Protein AF-A0AAE1RFC7-F1 (afdb_monomer_lite)

InterPro domains:
  IPR024286 Domain of unknown function DUF3700 [PF12481] (4-125)
  IPR024286 Domain of unknown function DUF3700 [SM01172] (1-136)
  IPR029055 Nucleophile aminohydrolases, N-terminal [G3DSA:3.60.20.10] (5-129)
  IPR029055 Nucleophile aminohydrolases, N-terminal [SSF56235] (9-129)
  IPR044828 Stem-specific protein TSJT1-like [PTHR45952] (4-124)

pLDDT: mean 70.52, std 16.05, range [30.5, 89.75]

Secondary structure (DSSP, 8-state):
-PEEEEEEETTEEEEEEEEETTHHHHHHHTT--TT--HHHHHHHHHHHHHHTS---TTHHHHT--EEEEEEEEETTTTEEEEEE-TT--S--EEEE-TT--EEEES-HHHHHHHHTT-EEEPPTT---HHHHHHHHHHHHHH-----

Radius of gyration: 15.61 Å; chains: 1; bounding box: 38×36×44 Å

Foldseek 3Di:
DWD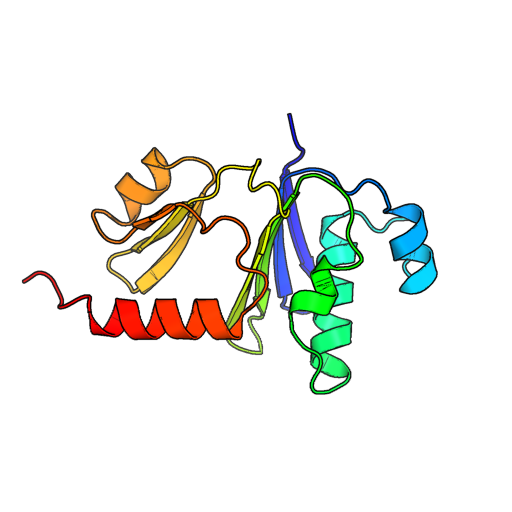WDWDADPQKTKIKTGDFPCVVVLCVVLVHDPPDDPRNSLVSLQVCCVVVDDDFQLSSVVPTDGFMWMWIARPVVRAIDIDTDQACPQKKKWFAAPVRDIDIDSDPVVRCVRHPPGMDIDDRHDSGSVVVVVCVVVVVVVPDPDD

Organism: NCBI:txid243964

Structure (mmCIF, N/CA/C/O backbone):
data_AF-A0AAE1RFC7-F1
#
_entry.id   AF-A0AAE1RFC7-F1
#
loop_
_atom_site.group_PDB
_atom_site.id
_atom_site.type_symbol
_atom_site.label_atom_id
_atom_site.label_alt_id
_atom_site.label_comp_id
_atom_site.label_asym_id
_atom_site.label_entity_id
_atom_site.label_seq_id
_atom_site.pdbx_PDB_ins_code
_atom_site.Cartn_x
_atom_site.Cartn_y
_atom_site.Cartn_z
_atom_site.occupancy
_atom_site.B_iso_or_equiv
_atom_site.auth_seq_id
_atom_site.auth_comp_id
_atom_site.auth_asym_id
_atom_site.auth_atom_id
_atom_site.pdbx_PDB_model_num
ATOM 1 N N . MET A 1 1 ? 3.522 17.383 -2.788 1.00 46.78 1 MET A N 1
ATOM 2 C CA . MET A 1 1 ? 2.120 17.013 -3.077 1.00 46.78 1 MET A CA 1
ATOM 3 C C . MET A 1 1 ? 2.182 15.711 -3.861 1.00 46.78 1 MET A C 1
ATOM 5 O O . MET A 1 1 ? 2.677 15.733 -4.977 1.00 46.78 1 MET A O 1
ATOM 9 N N . GLY A 1 2 ? 1.880 14.577 -3.225 1.00 61.09 2 GLY A N 1
ATOM 10 C CA . GLY A 1 2 ? 2.010 13.250 -3.847 1.00 61.09 2 GLY A CA 1
ATOM 11 C C . GLY A 1 2 ? 0.797 12.900 -4.710 1.00 61.09 2 GLY A C 1
ATOM 12 O O . GLY A 1 2 ? -0.301 13.396 -4.453 1.00 61.09 2 GLY A O 1
ATOM 13 N N . PHE A 1 3 ? 0.986 12.048 -5.717 1.00 77.50 3 PHE A N 1
ATOM 14 C CA . PHE A 1 3 ? -0.106 11.557 -6.560 1.00 77.50 3 PHE A CA 1
ATOM 15 C C . PHE A 1 3 ? -0.846 10.414 -5.854 1.00 77.50 3 PHE A C 1
ATOM 17 O O . PHE A 1 3 ? -0.221 9.619 -5.152 1.00 77.50 3 PHE A O 1
ATOM 24 N N . ARG A 1 4 ? -2.173 10.343 -6.031 1.00 82.69 4 ARG A N 1
ATOM 25 C CA . ARG A 1 4 ? -2.999 9.219 -5.563 1.00 82.69 4 ARG A CA 1
ATOM 26 C C . ARG A 1 4 ? -3.351 8.354 -6.763 1.00 82.69 4 ARG A C 1
ATOM 28 O O . ARG A 1 4 ? -3.833 8.871 -7.770 1.00 82.69 4 ARG A O 1
ATOM 35 N N . LEU A 1 5 ? -3.115 7.057 -6.656 1.00 85.44 5 LEU A N 1
ATOM 36 C CA . LEU A 1 5 ? -3.419 6.075 -7.685 1.00 85.44 5 LEU A CA 1
ATOM 37 C C . LEU A 1 5 ? -4.265 4.965 -7.071 1.00 85.44 5 LEU A C 1
ATOM 39 O O . LEU A 1 5 ? -3.992 4.494 -5.972 1.00 85.44 5 LEU A O 1
ATOM 43 N N . PHE A 1 6 ? -5.276 4.528 -7.806 1.00 83.38 6 PHE A N 1
ATOM 44 C CA . PHE A 1 6 ? -6.067 3.361 -7.456 1.00 83.38 6 PHE A CA 1
ATOM 45 C C . PHE A 1 6 ? -6.129 2.442 -8.665 1.00 83.38 6 PHE A C 1
ATOM 47 O O . PHE A 1 6 ? -6.376 2.901 -9.782 1.00 83.38 6 PHE A O 1
ATOM 54 N N . THR A 1 7 ? -5.882 1.154 -8.459 1.00 86.44 7 THR A N 1
ATOM 55 C CA . THR A 1 7 ? -6.033 0.160 -9.519 1.00 86.44 7 THR A CA 1
ATOM 56 C C . THR A 1 7 ? -6.402 -1.198 -8.949 1.00 86.44 7 THR A C 1
ATOM 58 O O . THR A 1 7 ? -6.206 -1.472 -7.763 1.00 86.44 7 THR A O 1
ATOM 61 N N . VAL A 1 8 ? -6.910 -2.060 -9.822 1.00 82.69 8 VAL A N 1
ATOM 62 C CA . VAL A 1 8 ? -7.236 -3.446 -9.502 1.00 82.69 8 VAL A CA 1
ATOM 63 C C . VAL A 1 8 ? -6.610 -4.341 -10.558 1.00 82.69 8 VAL A C 1
ATOM 65 O O . VAL A 1 8 ? -6.836 -4.149 -11.752 1.00 82.69 8 VAL A O 1
ATOM 68 N N . VAL A 1 9 ? -5.815 -5.317 -10.124 1.00 84.88 9 VAL A N 1
ATOM 69 C CA . VAL A 1 9 ? -5.170 -6.294 -11.010 1.00 84.88 9 VAL A CA 1
ATOM 70 C C . VAL A 1 9 ? -5.260 -7.671 -10.362 1.00 84.88 9 VAL A C 1
ATOM 72 O O . VAL A 1 9 ? -4.788 -7.857 -9.245 1.00 84.88 9 VAL A O 1
ATOM 75 N N . ASN A 1 10 ? -5.849 -8.644 -11.065 1.00 83.06 10 ASN A N 1
ATOM 76 C CA . ASN A 1 10 ? -5.980 -10.036 -10.604 1.00 83.06 10 ASN A CA 1
ATOM 77 C C . ASN A 1 10 ? -6.569 -10.155 -9.186 1.00 83.06 10 ASN A C 1
ATOM 79 O O . ASN A 1 10 ? -5.982 -10.790 -8.309 1.00 83.06 10 ASN A O 1
ATOM 83 N N . ASP A 1 11 ? -7.709 -9.490 -8.970 1.00 78.69 11 ASP A N 1
ATOM 84 C CA . ASP A 1 11 ? -8.443 -9.440 -7.697 1.00 78.69 11 ASP A CA 1
ATOM 85 C C . ASP A 1 11 ? -7.668 -8.836 -6.518 1.00 78.69 11 ASP A C 1
ATOM 87 O O . ASP A 1 11 ? -8.054 -9.002 -5.356 1.00 78.69 11 ASP A O 1
ATOM 91 N N . ILE A 1 12 ? -6.581 -8.118 -6.811 1.00 80.25 12 ILE A N 1
ATOM 92 C CA . ILE A 1 12 ? -5.818 -7.343 -5.842 1.00 80.25 12 ILE A CA 1
ATOM 93 C C . ILE A 1 12 ? -6.097 -5.872 -6.097 1.00 80.25 12 ILE A C 1
ATOM 95 O O . ILE A 1 12 ? -5.759 -5.320 -7.144 1.00 80.25 12 ILE A O 1
ATOM 99 N N . PHE A 1 13 ? -6.734 -5.253 -5.119 1.00 82.88 13 PHE A N 1
ATOM 100 C CA . PHE A 1 13 ? -7.050 -3.839 -5.092 1.00 82.88 13 PHE A CA 1
ATOM 101 C C . PHE A 1 13 ? -5.870 -3.118 -4.465 1.00 82.88 13 PHE A C 1
ATOM 103 O O . PHE A 1 13 ? -5.410 -3.529 -3.403 1.00 82.88 13 PHE A O 1
ATOM 110 N N . CYS A 1 14 ? -5.387 -2.055 -5.098 1.00 84.38 14 CYS A N 1
ATOM 111 C CA . CYS A 1 14 ? -4.333 -1.233 -4.535 1.00 84.38 14 CYS A CA 1
ATOM 112 C C . CYS A 1 14 ? -4.707 0.239 -4.565 1.00 84.38 14 CYS A C 1
ATOM 114 O O . CYS A 1 14 ? -5.030 0.784 -5.621 1.00 84.38 14 CYS A O 1
ATOM 116 N N . MET A 1 15 ? -4.611 0.876 -3.404 1.00 84.44 15 MET A N 1
ATOM 117 C CA . MET A 1 15 ? -4.565 2.323 -3.282 1.00 84.44 15 MET A CA 1
ATOM 118 C C . MET A 1 15 ? -3.129 2.709 -2.952 1.00 84.44 15 MET A C 1
ATOM 120 O O . MET A 1 15 ? -2.593 2.265 -1.944 1.00 84.44 15 MET A O 1
ATOM 124 N N . PHE A 1 16 ? -2.518 3.526 -3.797 1.00 85.19 16 PHE A N 1
ATOM 125 C CA . PHE A 1 16 ? -1.159 4.022 -3.648 1.00 85.19 16 PHE A CA 1
ATOM 126 C C . PHE A 1 16 ? -1.182 5.544 -3.540 1.00 85.19 16 PHE A C 1
ATOM 128 O O . PHE A 1 16 ? -1.905 6.227 -4.266 1.00 85.19 16 PHE A O 1
ATOM 135 N N . GLN A 1 17 ? -0.354 6.077 -2.659 1.00 83.81 17 GLN A N 1
ATOM 136 C CA . GLN A 1 17 ? -0.167 7.496 -2.438 1.00 83.81 17 GLN A CA 1
ATOM 137 C C . GLN A 1 17 ? 1.323 7.794 -2.429 1.00 83.81 17 GLN A C 1
ATOM 139 O O . GLN A 1 17 ? 2.071 7.117 -1.734 1.00 83.81 17 GLN A O 1
ATOM 144 N N . GLY A 1 18 ? 1.742 8.848 -3.122 1.00 85.44 18 GLY A N 1
ATOM 145 C CA . GLY A 1 18 ? 3.113 9.345 -3.050 1.00 85.44 18 GLY A CA 1
ATOM 146 C C . GLY A 1 18 ? 3.873 9.170 -4.354 1.00 85.44 18 GLY A C 1
ATOM 147 O O . GLY A 1 18 ? 3.308 9.362 -5.432 1.00 85.44 18 GLY A O 1
ATOM 148 N N . HIS A 1 19 ? 5.167 8.890 -4.251 1.00 86.94 19 HIS A N 1
ATOM 149 C CA . HIS A 1 19 ? 6.062 8.757 -5.388 1.00 86.94 19 HIS A CA 1
ATOM 150 C C . HIS A 1 19 ? 7.169 7.744 -5.102 1.00 86.94 19 HIS A C 1
ATOM 152 O O . HIS A 1 19 ? 7.779 7.754 -4.033 1.00 86.94 19 HIS A O 1
ATOM 158 N N . ILE A 1 20 ? 7.433 6.896 -6.092 1.00 88.06 20 ILE A N 1
ATOM 159 C CA . ILE A 1 20 ? 8.557 5.966 -6.089 1.00 88.06 20 ILE A CA 1
ATOM 160 C C . ILE A 1 20 ? 9.654 6.565 -6.967 1.00 88.06 20 ILE A C 1
ATOM 162 O O . ILE A 1 20 ? 9.445 6.830 -8.148 1.00 88.06 20 ILE A O 1
ATOM 166 N N . GLU A 1 21 ? 10.842 6.742 -6.409 1.00 89.75 21 GLU A N 1
ATOM 167 C CA . GLU A 1 21 ? 11.983 7.357 -7.086 1.00 89.75 21 GLU A CA 1
ATOM 168 C C . GLU A 1 21 ? 12.703 6.363 -8.007 1.00 89.75 21 GLU A C 1
ATOM 170 O O . GLU A 1 21 ? 13.179 6.713 -9.088 1.00 89.75 21 GLU A O 1
ATOM 175 N N . ASN A 1 22 ? 12.759 5.087 -7.619 1.00 89.38 22 ASN A N 1
ATOM 176 C CA . ASN A 1 22 ? 13.519 4.051 -8.321 1.00 89.38 22 ASN A CA 1
ATOM 177 C C . ASN A 1 22 ? 12.670 3.172 -9.268 1.00 89.38 22 ASN A C 1
ATOM 179 O O . ASN A 1 22 ? 13.024 2.025 -9.555 1.00 89.38 22 ASN A O 1
ATOM 183 N N . VAL A 1 23 ? 11.591 3.722 -9.841 1.00 88.12 23 VAL A N 1
ATOM 184 C CA . VAL A 1 23 ? 10.655 3.032 -10.762 1.00 88.12 23 VAL A CA 1
ATOM 185 C C . VAL A 1 23 ? 11.359 2.285 -11.898 1.00 88.12 23 VAL A C 1
ATOM 187 O O . VAL A 1 23 ? 11.029 1.137 -12.197 1.00 88.12 23 VAL A O 1
ATOM 190 N N . SER A 1 24 ? 12.343 2.914 -12.545 1.00 86.50 24 SER A N 1
ATOM 191 C CA . SER A 1 24 ? 13.070 2.311 -13.673 1.00 86.50 24 SER A CA 1
ATOM 192 C C . SER A 1 24 ? 13.829 1.043 -13.272 1.00 86.50 24 SER A C 1
ATOM 194 O O . SER A 1 24 ? 13.896 0.090 -14.050 1.00 86.50 24 SER A O 1
ATOM 196 N N . HIS A 1 25 ? 14.381 1.024 -12.057 1.00 86.38 25 HIS A N 1
ATOM 197 C CA . HIS A 1 25 ? 15.081 -0.131 -11.508 1.00 86.38 25 HIS A CA 1
ATOM 198 C C . HIS A 1 25 ? 14.096 -1.263 -11.197 1.00 86.38 25 HIS A C 1
ATOM 200 O O . HIS A 1 25 ? 14.274 -2.380 -11.687 1.00 86.38 25 HIS A O 1
ATOM 206 N N . LE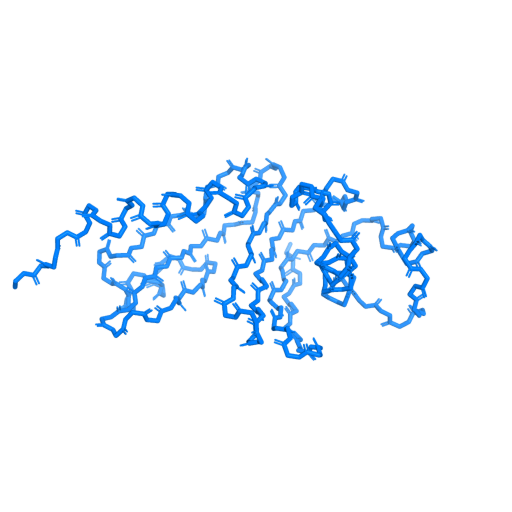U A 1 26 ? 13.001 -0.945 -10.500 1.00 84.94 26 LEU A N 1
ATOM 207 C CA . LEU A 1 26 ? 11.956 -1.905 -10.135 1.00 84.94 26 LEU A CA 1
ATOM 208 C C . LEU A 1 26 ? 11.315 -2.568 -11.359 1.00 84.94 26 LEU A C 1
ATOM 210 O O . LEU A 1 26 ? 11.127 -3.787 -11.376 1.00 84.94 26 LEU A O 1
ATOM 214 N N . LYS A 1 27 ? 11.052 -1.797 -12.425 1.00 85.94 27 LYS A N 1
ATOM 215 C CA . LYS A 1 27 ? 10.546 -2.338 -13.696 1.00 85.94 27 LYS A CA 1
ATOM 216 C C . LYS A 1 27 ? 11.501 -3.351 -14.314 1.00 85.94 27 LYS A C 1
ATOM 218 O O . LYS A 1 27 ? 11.063 -4.390 -14.796 1.00 85.94 27 LYS A O 1
ATOM 223 N N . LYS A 1 28 ? 12.803 -3.057 -14.300 1.00 84.62 28 LYS A N 1
ATOM 224 C CA . LYS A 1 28 ? 13.828 -3.934 -14.874 1.00 84.62 28 LYS A CA 1
ATOM 225 C C . LYS A 1 28 ? 13.983 -5.224 -14.064 1.00 84.62 28 LYS A C 1
ATOM 227 O O . LYS A 1 28 ? 14.047 -6.291 -14.665 1.00 84.62 28 LYS A O 1
ATOM 232 N N . GLN A 1 29 ? 14.020 -5.128 -12.734 1.00 78.62 29 GLN A N 1
ATOM 233 C CA . GLN A 1 29 ? 14.164 -6.276 -11.829 1.00 78.62 29 GLN A CA 1
ATOM 234 C C . GLN A 1 29 ? 12.953 -7.213 -11.888 1.00 78.62 29 GLN A C 1
ATOM 236 O O . GLN A 1 29 ? 13.110 -8.431 -11.911 1.00 78.62 29 GLN A O 1
ATOM 241 N N . SER A 1 30 ? 11.752 -6.641 -11.972 1.00 72.69 30 SER A N 1
ATOM 242 C CA . SER A 1 30 ? 10.493 -7.393 -11.977 1.00 72.69 30 SER A CA 1
ATOM 243 C C . SER A 1 30 ? 10.010 -7.771 -13.385 1.00 72.69 30 SER A C 1
ATOM 245 O O . SER A 1 30 ? 8.950 -8.371 -13.526 1.00 72.69 30 SER A O 1
ATOM 247 N N . GLY A 1 31 ? 10.758 -7.416 -14.441 1.00 81.12 31 GLY A N 1
ATOM 248 C CA . GLY A 1 31 ? 10.381 -7.694 -15.833 1.00 81.12 31 GLY A CA 1
ATOM 249 C C . GLY A 1 31 ? 9.095 -6.991 -16.290 1.00 81.12 31 GLY A C 1
ATOM 250 O O . GLY A 1 31 ? 8.398 -7.490 -17.172 1.00 81.12 31 GLY A O 1
ATOM 251 N N . LEU A 1 32 ? 8.758 -5.848 -15.687 1.00 82.00 32 LEU A N 1
ATOM 252 C CA . LEU A 1 32 ? 7.513 -5.128 -15.953 1.00 82.00 32 LEU A CA 1
ATOM 253 C C . LEU A 1 32 ? 7.567 -4.361 -17.274 1.00 82.00 32 LEU A C 1
ATOM 255 O O . LEU A 1 32 ? 8.613 -3.887 -17.726 1.00 82.00 32 LEU A O 1
ATOM 259 N N . ASN A 1 33 ? 6.393 -4.191 -17.882 1.00 79.50 33 ASN A N 1
ATOM 260 C CA . ASN A 1 33 ? 6.254 -3.408 -19.102 1.00 79.50 33 ASN A CA 1
ATOM 261 C C . ASN A 1 33 ? 6.601 -1.921 -18.869 1.00 79.50 33 ASN A C 1
ATOM 263 O O . ASN A 1 33 ? 6.567 -1.394 -17.753 1.00 79.50 33 ASN A O 1
ATOM 267 N N . LYS A 1 34 ? 6.921 -1.205 -19.955 1.00 78.50 34 LYS A N 1
ATOM 268 C CA . LYS A 1 34 ? 7.290 0.221 -19.878 1.00 78.50 34 LYS A CA 1
ATOM 269 C C . LYS A 1 34 ? 6.152 1.098 -19.340 1.00 78.50 34 LYS A C 1
ATOM 271 O O . LYS A 1 34 ? 6.429 2.128 -18.728 1.00 78.50 34 LYS A O 1
ATOM 276 N N . THR A 1 35 ? 4.906 0.667 -19.526 1.00 81.56 35 THR A N 1
ATOM 277 C CA . THR A 1 35 ? 3.676 1.366 -19.131 1.00 81.56 35 THR A CA 1
ATOM 278 C C . THR A 1 35 ? 3.286 1.185 -17.662 1.00 81.56 35 THR A C 1
ATOM 280 O O . THR A 1 35 ? 2.351 1.842 -17.219 1.00 81.56 35 THR A O 1
ATOM 283 N N . ALA A 1 36 ? 3.971 0.329 -16.896 1.00 84.19 36 ALA A N 1
ATOM 284 C CA . ALA A 1 36 ? 3.658 0.121 -15.486 1.00 84.19 36 ALA A CA 1
ATOM 285 C C . ALA A 1 36 ? 3.860 1.426 -14.699 1.00 84.19 36 ALA A C 1
ATOM 287 O O . ALA A 1 36 ? 4.874 2.105 -14.854 1.00 84.19 36 ALA A O 1
ATOM 288 N N . ASN A 1 37 ? 2.895 1.798 -13.872 1.00 88.88 37 ASN A N 1
ATOM 289 C CA . ASN A 1 37 ? 3.004 2.917 -12.937 1.00 88.88 37 ASN A CA 1
ATOM 290 C C . ASN A 1 37 ? 3.318 2.387 -11.526 1.00 88.88 37 ASN A C 1
ATOM 292 O O . ASN A 1 37 ? 3.432 1.177 -11.325 1.00 88.88 37 ASN A O 1
ATOM 296 N N . GLU A 1 38 ? 3.471 3.282 -10.554 1.00 89.62 38 GLU A N 1
ATOM 297 C CA . GLU A 1 38 ? 3.836 2.949 -9.173 1.00 89.62 38 GLU A CA 1
ATOM 298 C C . GLU A 1 38 ? 2.879 1.928 -8.543 1.00 89.62 38 GLU A C 1
ATOM 300 O O . GLU A 1 38 ? 3.319 0.952 -7.938 1.00 89.62 38 GLU A O 1
ATOM 305 N N . VAL A 1 39 ? 1.571 2.084 -8.764 1.00 88.81 39 VAL A N 1
ATOM 306 C CA . VAL A 1 39 ? 0.564 1.171 -8.207 1.00 88.81 39 VAL A CA 1
ATOM 307 C C . VAL A 1 39 ? 0.638 -0.238 -8.824 1.00 88.81 39 VAL A C 1
ATOM 309 O O . VAL A 1 39 ? 0.483 -1.230 -8.116 1.00 88.81 39 VAL A O 1
ATOM 312 N N . ILE A 1 40 ? 0.949 -0.358 -10.123 1.00 89.31 40 ILE A N 1
ATOM 313 C CA . ILE A 1 40 ? 1.168 -1.662 -10.777 1.00 89.31 40 ILE A CA 1
ATOM 314 C C . ILE A 1 40 ? 2.436 -2.329 -10.233 1.00 89.31 40 ILE A C 1
ATOM 316 O O . ILE A 1 40 ? 2.440 -3.538 -10.014 1.00 89.31 40 ILE A O 1
ATOM 320 N N . ILE A 1 41 ? 3.498 -1.555 -9.989 1.00 88.88 41 ILE A N 1
ATOM 321 C CA . ILE A 1 41 ? 4.750 -2.072 -9.420 1.00 88.88 41 ILE A CA 1
ATOM 322 C C . ILE A 1 41 ? 4.494 -2.700 -8.046 1.00 88.88 41 ILE A C 1
ATOM 324 O O . ILE A 1 41 ? 4.934 -3.822 -7.804 1.00 88.88 41 ILE A O 1
ATOM 328 N N . VAL A 1 42 ? 3.735 -2.018 -7.185 1.00 86.56 42 VAL A N 1
ATOM 329 C CA . VAL A 1 42 ? 3.377 -2.514 -5.849 1.00 86.56 42 VAL A CA 1
ATOM 330 C C . VAL A 1 42 ? 2.554 -3.806 -5.920 1.00 86.56 42 VAL A C 1
ATOM 332 O O . VAL A 1 42 ? 2.875 -4.770 -5.223 1.00 86.56 42 VAL A O 1
ATOM 335 N N . ILE A 1 43 ? 1.531 -3.873 -6.786 1.00 86.06 43 ILE A N 1
ATOM 336 C CA . ILE A 1 43 ? 0.724 -5.098 -6.932 1.00 86.06 43 ILE A CA 1
ATOM 337 C C . ILE A 1 43 ? 1.584 -6.270 -7.412 1.00 86.06 43 ILE A C 1
ATOM 339 O O . ILE A 1 43 ? 1.491 -7.364 -6.857 1.00 86.06 43 ILE A O 1
ATOM 343 N N . GLU A 1 44 ? 2.423 -6.072 -8.426 1.00 86.00 44 GLU A N 1
ATOM 344 C CA . GLU A 1 44 ? 3.234 -7.159 -8.983 1.00 86.00 44 GLU A CA 1
ATOM 345 C C . GLU A 1 44 ? 4.326 -7.631 -8.015 1.00 86.00 44 GLU A C 1
ATOM 347 O O . GLU A 1 44 ? 4.585 -8.835 -7.923 1.00 86.00 44 GLU A O 1
ATOM 352 N N . ALA A 1 45 ? 4.909 -6.722 -7.229 1.00 81.38 45 ALA A N 1
ATOM 353 C CA . ALA A 1 45 ? 5.830 -7.081 -6.155 1.00 81.38 45 ALA A CA 1
ATOM 354 C C . ALA A 1 45 ? 5.133 -7.944 -5.087 1.00 81.38 45 ALA A C 1
ATOM 356 O O . ALA A 1 45 ? 5.624 -9.024 -4.750 1.00 81.38 45 ALA A O 1
ATOM 357 N N . TYR A 1 46 ? 3.941 -7.542 -4.630 1.00 79.25 46 TYR A N 1
ATOM 358 C CA . TYR A 1 46 ? 3.142 -8.327 -3.684 1.00 79.25 46 TYR A CA 1
ATOM 359 C C . TYR A 1 46 ? 2.765 -9.709 -4.232 1.00 79.25 46 TYR A C 1
ATOM 361 O O . TYR A 1 46 ? 2.940 -10.719 -3.548 1.00 79.25 46 TYR A O 1
ATOM 369 N N . ARG A 1 47 ? 2.288 -9.778 -5.482 1.00 80.19 47 ARG A N 1
ATOM 370 C CA . ARG A 1 47 ? 1.951 -11.047 -6.149 1.00 80.19 47 ARG A CA 1
ATOM 371 C C . ARG A 1 47 ? 3.147 -11.982 -6.210 1.00 80.19 47 ARG A C 1
ATOM 373 O O . ARG A 1 47 ? 3.023 -13.153 -5.869 1.00 80.19 47 ARG A O 1
ATOM 380 N N . THR A 1 48 ? 4.302 -11.450 -6.600 1.00 77.25 48 THR A N 1
ATOM 381 C CA . THR A 1 48 ? 5.542 -12.219 -6.709 1.00 77.25 48 THR A CA 1
ATOM 382 C C . THR A 1 48 ? 5.941 -12.823 -5.367 1.00 77.25 48 THR A C 1
ATOM 384 O O . THR A 1 48 ? 6.313 -13.993 -5.330 1.00 77.25 48 THR A O 1
ATOM 387 N N . LEU A 1 49 ? 5.831 -12.074 -4.265 1.00 72.25 49 LEU A N 1
ATOM 388 C CA . LEU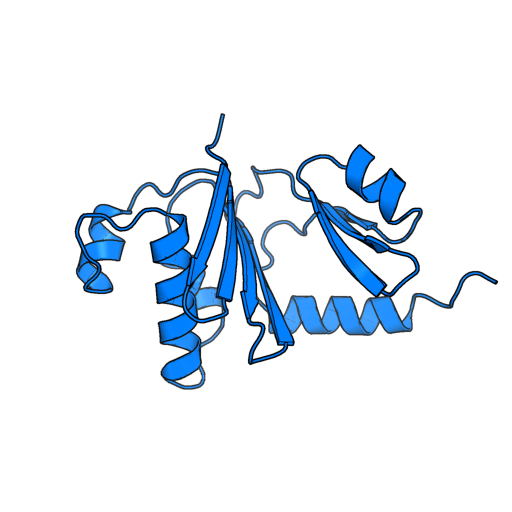 A 1 49 ? 6.123 -12.615 -2.935 1.00 72.25 49 LEU A CA 1
ATOM 389 C C . LEU A 1 49 ? 5.099 -13.654 -2.486 1.00 72.25 49 LEU A C 1
ATOM 391 O O . LEU A 1 49 ? 5.484 -14.709 -1.990 1.00 72.25 49 LEU A O 1
ATOM 395 N N . ARG A 1 50 ? 3.806 -13.385 -2.694 1.00 71.75 50 ARG A N 1
ATOM 396 C CA . ARG A 1 50 ? 2.733 -14.323 -2.351 1.00 71.75 50 ARG A CA 1
ATOM 397 C C . ARG A 1 50 ? 2.899 -15.658 -3.080 1.00 71.75 50 ARG A C 1
ATOM 399 O O . ARG A 1 50 ? 2.745 -16.711 -2.469 1.00 71.75 50 ARG A O 1
ATOM 406 N N . ASP A 1 51 ? 3.209 -15.612 -4.374 1.00 74.62 51 ASP A N 1
ATOM 407 C CA . ASP A 1 51 ? 3.235 -16.791 -5.240 1.00 74.62 51 ASP A CA 1
ATOM 408 C C . ASP A 1 51 ? 4.554 -17.593 -5.119 1.00 74.62 51 ASP A C 1
ATOM 410 O O . ASP A 1 51 ? 4.583 -18.770 -5.476 1.00 74.62 51 ASP A O 1
ATOM 414 N N . ARG A 1 52 ? 5.653 -17.000 -4.612 1.00 69.25 52 ARG A N 1
ATOM 415 C CA . ARG A 1 52 ? 6.992 -17.637 -4.570 1.00 69.25 52 ARG A CA 1
ATOM 416 C C . ARG A 1 52 ? 7.374 -18.336 -3.254 1.00 69.25 52 ARG A C 1
ATOM 418 O O . ARG A 1 52 ? 8.483 -18.858 -3.168 1.00 69.25 52 ARG A O 1
ATOM 425 N N . GLY A 1 53 ? 6.490 -18.431 -2.263 1.00 60.66 53 GLY A N 1
ATOM 426 C CA . GLY A 1 53 ? 6.788 -19.097 -0.981 1.00 60.66 53 GLY A CA 1
ATOM 427 C C . GLY A 1 53 ? 7.212 -18.114 0.118 1.00 60.66 53 GLY A C 1
ATOM 428 O O . GLY A 1 53 ? 7.104 -16.911 -0.088 1.00 60.66 53 GLY A O 1
ATOM 429 N N . PRO A 1 54 ? 7.612 -18.579 1.319 1.00 58.38 54 PRO A N 1
ATOM 430 C CA . PRO A 1 54 ? 7.587 -17.761 2.528 1.00 58.38 54 PRO A CA 1
ATOM 431 C C . PRO A 1 54 ? 8.712 -16.721 2.525 1.00 58.38 54 PRO A C 1
ATOM 433 O O . PRO A 1 54 ? 9.803 -16.953 3.042 1.00 58.38 54 PRO A O 1
ATOM 436 N N . TYR A 1 55 ? 8.428 -15.561 1.945 1.00 51.44 55 TYR A N 1
ATOM 437 C CA . TYR A 1 55 ? 9.267 -14.379 2.024 1.00 51.44 55 TYR A CA 1
ATOM 438 C C . TYR A 1 55 ? 8.725 -13.443 3.101 1.00 51.44 55 TYR A C 1
ATOM 440 O O . TYR A 1 55 ? 7.505 -13.297 3.235 1.00 51.44 55 TYR A O 1
ATOM 448 N N . PRO A 1 56 ? 9.607 -12.816 3.895 1.00 53.81 56 PRO A N 1
ATOM 449 C CA . PRO A 1 56 ? 9.163 -11.836 4.862 1.00 53.81 56 PRO A CA 1
ATOM 450 C C . PRO A 1 56 ? 8.455 -10.695 4.105 1.00 53.81 56 PRO A C 1
ATOM 452 O O . PRO A 1 56 ? 8.950 -10.253 3.064 1.00 53.81 56 PRO A O 1
ATOM 455 N N . PRO A 1 57 ? 7.283 -10.233 4.578 1.00 50.56 57 PRO A N 1
ATOM 456 C CA . PRO A 1 57 ? 6.487 -9.233 3.868 1.00 50.56 57 PRO A CA 1
ATOM 457 C C . PRO A 1 57 ? 7.208 -7.921 3.564 1.00 50.56 57 PRO A C 1
ATOM 459 O O . PRO A 1 57 ? 6.870 -7.228 2.607 1.00 50.56 57 PRO A O 1
ATOM 462 N N . ASP A 1 58 ? 8.223 -7.620 4.369 1.00 54.38 58 ASP A N 1
ATOM 463 C CA . ASP A 1 58 ? 9.075 -6.446 4.247 1.00 54.38 58 ASP A CA 1
ATOM 464 C C . ASP A 1 58 ? 9.884 -6.419 2.937 1.00 54.38 58 ASP A C 1
ATOM 466 O O . ASP A 1 58 ? 10.368 -5.362 2.538 1.00 54.38 58 ASP A O 1
ATOM 470 N N . GLN A 1 59 ? 10.006 -7.543 2.219 1.00 63.09 59 GLN A N 1
ATOM 471 C CA . GLN A 1 59 ? 10.686 -7.576 0.924 1.00 63.09 59 GLN A CA 1
ATOM 472 C C . GLN A 1 59 ? 9.988 -6.746 -0.154 1.00 63.09 59 GLN A C 1
ATOM 474 O O . GLN A 1 59 ? 10.681 -6.279 -1.052 1.00 63.09 59 GLN A O 1
ATOM 479 N N . VAL A 1 60 ? 8.663 -6.524 -0.080 1.00 62.75 60 VAL A N 1
ATOM 480 C CA . VAL A 1 60 ? 7.977 -5.671 -1.074 1.00 62.75 60 VAL A CA 1
ATOM 481 C C . VAL A 1 60 ? 8.531 -4.255 -1.000 1.00 62.75 60 VAL A C 1
ATOM 483 O O . VAL A 1 60 ? 8.655 -3.592 -2.021 1.00 62.75 60 VAL A O 1
ATOM 486 N N . VAL A 1 61 ? 8.855 -3.803 0.210 1.00 67.12 61 VAL A N 1
ATOM 487 C CA . VAL A 1 61 ? 9.093 -2.392 0.525 1.00 67.12 61 VAL A CA 1
ATOM 488 C C . VAL A 1 61 ? 10.574 -2.070 0.638 1.00 67.12 61 VAL A C 1
ATOM 490 O O . VAL A 1 61 ? 10.968 -0.959 0.306 1.00 67.12 61 VAL A O 1
ATOM 493 N N . LYS A 1 62 ? 11.414 -3.051 0.993 1.00 71.44 62 LYS A N 1
ATOM 494 C CA . LYS A 1 62 ? 12.879 -2.894 1.074 1.00 71.44 62 LYS A CA 1
ATOM 495 C C . LYS A 1 62 ? 13.509 -2.334 -0.195 1.00 71.44 62 LYS A C 1
ATOM 497 O O . LYS A 1 62 ? 14.429 -1.529 -0.104 1.00 71.44 62 LYS A O 1
ATOM 502 N N . ASP A 1 63 ? 13.011 -2.755 -1.352 1.00 77.31 63 ASP A N 1
ATOM 503 C CA . ASP A 1 63 ? 13.564 -2.342 -2.639 1.00 77.31 63 ASP A CA 1
ATOM 504 C C . ASP A 1 63 ? 12.885 -1.077 -3.187 1.00 77.31 63 ASP A C 1
ATOM 506 O O . ASP A 1 63 ? 13.312 -0.566 -4.220 1.00 77.31 63 ASP A O 1
ATOM 510 N N . ILE A 1 64 ? 11.831 -0.550 -2.549 1.00 82.12 64 ILE A N 1
ATOM 511 C CA . ILE A 1 64 ? 11.095 0.630 -3.028 1.00 82.12 64 ILE A CA 1
ATOM 512 C C . ILE A 1 64 ? 11.636 1.878 -2.336 1.00 82.12 64 ILE A C 1
ATOM 514 O O . ILE A 1 64 ? 11.542 2.029 -1.123 1.00 82.12 64 ILE A O 1
ATOM 518 N N . HIS A 1 65 ? 12.186 2.799 -3.124 1.00 85.88 65 HIS A N 1
ATOM 519 C CA . HIS A 1 65 ? 12.723 4.056 -2.616 1.00 85.88 65 HIS A CA 1
ATOM 520 C C . HIS A 1 65 ? 11.772 5.199 -2.952 1.00 85.88 65 HIS A C 1
ATOM 522 O O . HIS A 1 65 ? 11.317 5.312 -4.091 1.00 85.88 65 HIS A O 1
ATOM 528 N N . GLY A 1 66 ? 11.505 6.062 -1.979 1.00 82.75 66 GLY A N 1
ATOM 529 C CA . GLY A 1 66 ? 10.701 7.266 -2.149 1.00 82.75 66 GLY A CA 1
ATOM 530 C C . GLY A 1 66 ? 9.812 7.535 -0.943 1.00 82.75 66 GLY A C 1
ATOM 531 O O . GLY A 1 66 ? 9.947 6.906 0.103 1.00 82.75 66 GLY A O 1
ATOM 532 N N . THR A 1 67 ? 8.884 8.470 -1.113 1.00 83.94 67 THR A N 1
ATOM 533 C CA . THR A 1 67 ? 7.882 8.823 -0.103 1.00 83.94 67 THR A CA 1
ATOM 534 C C . THR A 1 67 ? 6.535 8.308 -0.566 1.00 83.94 67 THR A C 1
ATOM 536 O O . THR A 1 67 ? 5.983 8.815 -1.547 1.00 83.94 67 THR A O 1
ATOM 539 N N . PHE A 1 68 ? 6.008 7.290 0.105 1.00 81.56 68 PHE A N 1
ATOM 540 C CA . PHE A 1 68 ? 4.797 6.616 -0.327 1.00 81.56 68 PHE A CA 1
ATOM 541 C C . PHE A 1 68 ? 4.052 5.938 0.816 1.00 81.56 68 PHE A C 1
ATOM 543 O O . PHE A 1 68 ? 4.596 5.636 1.869 1.00 81.56 68 PHE A O 1
ATOM 550 N N . ALA A 1 69 ? 2.785 5.645 0.574 1.00 80.44 69 ALA A N 1
ATOM 551 C CA . ALA A 1 69 ? 1.990 4.734 1.374 1.00 80.44 69 ALA A CA 1
ATOM 552 C C . ALA A 1 69 ? 1.056 3.967 0.447 1.00 80.44 69 ALA A C 1
ATOM 554 O O . ALA A 1 69 ? 0.566 4.517 -0.544 1.00 80.44 69 ALA A O 1
ATOM 555 N N . PHE A 1 70 ? 0.810 2.698 0.745 1.00 80.00 70 PHE A N 1
ATOM 556 C CA . PHE A 1 70 ? -0.140 1.917 -0.023 1.00 80.00 70 PHE A CA 1
ATOM 557 C C . PHE A 1 70 ? -0.938 0.941 0.827 1.00 80.00 70 PHE A C 1
ATOM 559 O O . PHE A 1 70 ? -0.525 0.482 1.890 1.00 80.00 70 PHE A O 1
ATOM 566 N N . VAL A 1 71 ? -2.096 0.592 0.286 1.00 78.88 71 VAL A N 1
ATOM 567 C CA . VAL A 1 71 ? -2.995 -0.432 0.799 1.00 78.88 71 VAL A CA 1
ATOM 568 C C . VAL A 1 71 ? -3.233 -1.420 -0.321 1.00 78.88 71 VAL A C 1
ATOM 570 O O . VAL A 1 71 ? -3.609 -1.023 -1.420 1.00 78.88 71 VAL A O 1
ATOM 573 N N . LEU A 1 72 ? -3.035 -2.696 -0.032 1.00 78.00 72 LEU A N 1
ATOM 574 C CA . LEU A 1 72 ? -3.349 -3.827 -0.885 1.00 78.00 72 LEU A CA 1
ATOM 575 C C . LEU A 1 72 ? -4.450 -4.657 -0.234 1.00 78.00 72 LEU A C 1
ATOM 577 O O . LEU A 1 72 ? -4.347 -5.022 0.933 1.00 78.00 72 LEU A O 1
ATOM 581 N N . TYR A 1 73 ? -5.473 -5.011 -0.998 1.00 75.94 73 TYR A N 1
ATOM 582 C CA . TYR A 1 73 ? -6.499 -5.960 -0.585 1.00 75.94 73 TYR A CA 1
ATOM 583 C C . TYR A 1 73 ? -6.614 -7.068 -1.625 1.00 75.94 73 TYR A C 1
ATOM 585 O O . TYR A 1 73 ? -6.992 -6.814 -2.767 1.00 75.94 73 TYR A O 1
ATOM 593 N N . GLY A 1 74 ? -6.281 -8.298 -1.238 1.00 73.31 74 GLY A N 1
ATOM 594 C CA . GLY A 1 74 ? -6.482 -9.483 -2.065 1.00 73.31 74 GLY A CA 1
ATOM 595 C C . GLY A 1 74 ? -7.854 -10.091 -1.798 1.00 73.31 74 GLY A C 1
ATOM 596 O O . GLY A 1 74 ? -8.063 -10.705 -0.754 1.00 73.31 74 GLY A O 1
ATOM 597 N N . SER A 1 75 ? -8.790 -9.983 -2.744 1.00 69.00 75 SER A N 1
ATOM 598 C CA . SER A 1 75 ? -10.144 -10.532 -2.563 1.00 69.00 75 SER A CA 1
ATOM 599 C C . SER A 1 75 ? -10.158 -12.064 -2.504 1.00 69.00 75 SER A C 1
ATOM 601 O O . SER A 1 75 ? -10.978 -12.643 -1.791 1.00 69.00 75 SER A O 1
ATOM 603 N N . SER A 1 76 ? -9.227 -12.721 -3.205 1.00 69.81 76 SER A N 1
ATOM 604 C CA . SER A 1 76 ? -9.077 -14.182 -3.215 1.00 69.81 76 SER A CA 1
ATOM 605 C C . SER A 1 76 ? -8.507 -14.737 -1.909 1.00 69.81 76 SER A C 1
ATOM 607 O O . SER A 1 76 ? -8.910 -15.809 -1.473 1.00 69.81 76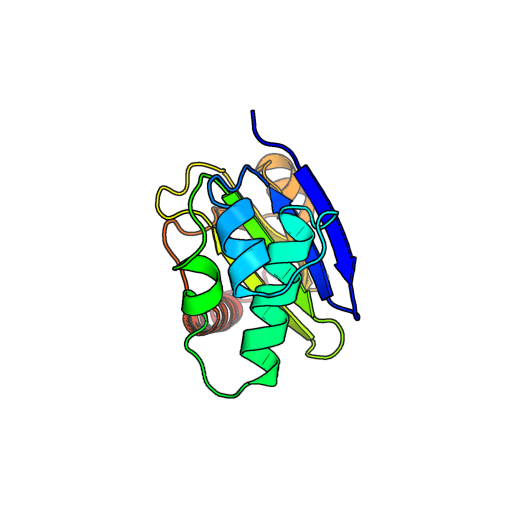 SER A O 1
ATOM 609 N N . THR A 1 77 ? -7.607 -13.998 -1.258 1.00 65.50 77 THR A N 1
ATOM 610 C CA . THR A 1 77 ? -7.007 -14.371 0.034 1.00 65.50 77 THR A CA 1
ATOM 611 C C . THR A 1 77 ? -7.763 -13.797 1.230 1.00 65.50 77 THR A C 1
ATOM 613 O O . THR A 1 77 ? -7.475 -14.180 2.360 1.00 65.50 77 THR A O 1
ATOM 616 N N . LYS A 1 78 ? -8.695 -12.860 0.994 1.00 65.38 78 LYS A N 1
ATOM 617 C CA . LYS A 1 78 ? -9.340 -12.021 2.020 1.00 65.38 78 LYS A CA 1
ATOM 618 C C . LYS A 1 78 ? -8.325 -11.354 2.956 1.00 65.38 78 LYS A C 1
ATOM 620 O O . LYS A 1 78 ? -8.623 -11.105 4.119 1.00 65.38 78 LYS A O 1
ATOM 625 N N . ALA A 1 79 ? -7.133 -11.058 2.438 1.00 64.88 79 ALA A N 1
ATOM 626 C CA . ALA A 1 79 ? -6.036 -10.486 3.203 1.00 64.88 79 ALA A CA 1
ATOM 627 C C . ALA A 1 79 ? -5.784 -9.037 2.781 1.00 64.88 79 ALA A C 1
ATOM 629 O O . ALA A 1 79 ? -5.707 -8.734 1.587 1.00 64.88 79 ALA A O 1
ATOM 630 N N . THR A 1 80 ? -5.605 -8.168 3.773 1.00 64.44 80 THR A N 1
ATOM 631 C CA . THR A 1 80 ? -5.197 -6.777 3.569 1.00 64.44 80 THR A CA 1
ATOM 632 C C . THR A 1 80 ? -3.747 -6.611 4.003 1.00 64.44 80 THR A C 1
ATOM 634 O O . THR A 1 80 ? -3.357 -7.031 5.092 1.00 64.44 80 THR A O 1
ATOM 637 N N . SER A 1 81 ? -2.936 -6.001 3.151 1.00 66.38 81 SER A N 1
ATOM 638 C CA . SER A 1 81 ? -1.550 -5.642 3.431 1.00 66.38 81 SER A CA 1
ATOM 639 C C . SER A 1 81 ? -1.406 -4.139 3.272 1.00 66.38 81 SER A C 1
ATOM 641 O O . SER A 1 81 ? -1.858 -3.576 2.283 1.00 66.38 81 SER A O 1
ATOM 643 N N . LEU A 1 82 ? -0.810 -3.482 4.255 1.00 69.06 82 LEU A N 1
ATOM 644 C CA . LEU A 1 82 ? -0.586 -2.045 4.241 1.00 69.06 82 LEU A CA 1
ATOM 645 C C . LEU A 1 82 ? 0.884 -1.797 4.540 1.00 69.06 82 LEU A C 1
ATOM 647 O O . LEU A 1 82 ? 1.455 -2.510 5.365 1.00 69.06 82 LEU A O 1
ATOM 651 N N . ASP A 1 83 ? 1.469 -0.809 3.876 1.00 71.12 83 ASP A N 1
ATOM 652 C CA . ASP A 1 83 ? 2.842 -0.394 4.139 1.00 71.12 83 ASP A CA 1
ATOM 653 C C . ASP A 1 83 ? 3.044 1.083 3.777 1.00 71.12 83 ASP A C 1
ATOM 655 O O . ASP A 1 83 ? 2.280 1.670 2.999 1.00 71.12 83 ASP A O 1
ATOM 659 N N . SER A 1 84 ? 4.074 1.693 4.350 1.00 70.31 84 SER A N 1
ATOM 660 C CA . SER A 1 84 ? 4.436 3.089 4.113 1.00 70.31 84 SER A CA 1
ATOM 661 C C . SER A 1 84 ? 5.945 3.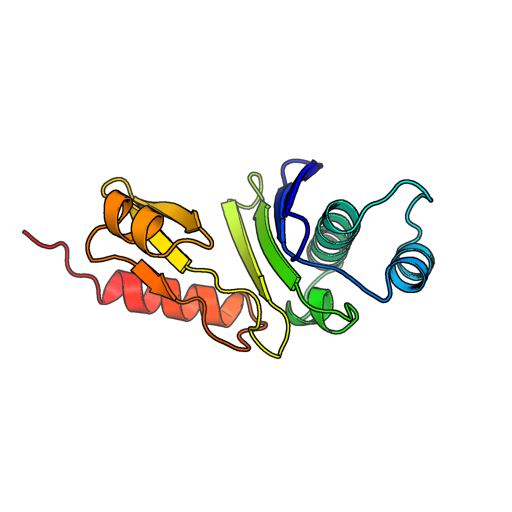283 4.102 1.00 70.31 84 SER A C 1
ATOM 663 O O . SER A 1 84 ? 6.694 2.457 4.618 1.00 70.31 84 SER A O 1
ATOM 665 N N . ASP A 1 85 ? 6.393 4.413 3.560 1.00 69.88 85 ASP A N 1
ATOM 666 C CA . ASP A 1 85 ? 7.786 4.818 3.653 1.00 69.88 85 ASP A CA 1
ATOM 667 C C . ASP A 1 85 ? 8.242 4.905 5.117 1.00 69.88 85 ASP A C 1
ATOM 669 O O . ASP A 1 85 ? 7.449 5.133 6.041 1.00 69.88 85 ASP A O 1
ATOM 673 N N . VAL A 1 86 ? 9.543 4.691 5.312 1.00 59.41 86 VAL A N 1
ATOM 674 C CA . VAL A 1 86 ? 10.188 4.593 6.629 1.00 59.41 86 VAL A CA 1
ATOM 675 C C . VAL A 1 86 ? 10.029 5.882 7.442 1.00 59.41 86 VAL A C 1
ATOM 677 O O . VAL A 1 86 ? 9.987 5.830 8.672 1.00 59.41 86 VAL A O 1
ATOM 680 N N . ASP A 1 87 ? 9.871 7.024 6.772 1.00 60.75 87 ASP A N 1
ATOM 681 C CA . ASP A 1 87 ? 9.749 8.331 7.413 1.00 60.75 87 ASP A CA 1
ATOM 682 C C . ASP A 1 87 ? 8.303 8.641 7.846 1.00 60.75 87 ASP A C 1
ATOM 684 O O . ASP A 1 87 ? 8.069 9.538 8.663 1.00 60.75 87 ASP A O 1
ATOM 688 N N . GLY A 1 88 ? 7.313 7.885 7.349 1.00 61.19 88 GLY A N 1
ATOM 689 C CA . GLY A 1 88 ? 5.897 8.060 7.677 1.00 61.19 88 GLY A CA 1
ATOM 690 C C . GLY A 1 88 ? 5.376 9.449 7.299 1.00 61.19 88 GLY A C 1
ATOM 691 O O . GLY A 1 88 ? 4.525 10.010 7.995 1.00 61.19 88 GLY A O 1
ATOM 692 N N . ASN A 1 89 ? 5.928 10.030 6.230 1.00 62.81 89 ASN A N 1
ATOM 693 C CA . ASN A 1 89 ? 5.659 11.412 5.824 1.00 62.81 89 ASN A CA 1
ATOM 694 C C . ASN A 1 89 ? 4.285 11.593 5.164 1.00 62.81 89 ASN A C 1
ATOM 696 O O . ASN A 1 89 ? 3.798 12.718 5.037 1.00 62.81 89 ASN A O 1
ATOM 700 N N . THR A 1 90 ? 3.643 10.496 4.766 1.00 61.19 90 THR A N 1
ATOM 701 C CA . THR A 1 90 ? 2.280 10.502 4.237 1.00 61.19 90 THR A CA 1
ATOM 702 C C . THR A 1 90 ? 1.302 10.133 5.357 1.00 61.19 90 THR A C 1
ATOM 704 O O . THR A 1 90 ? 1.273 8.969 5.760 1.00 61.19 90 THR A O 1
ATOM 707 N N . PRO A 1 91 ? 0.498 11.078 5.886 1.00 67.50 91 PRO A N 1
ATOM 708 C CA . PRO A 1 91 ? -0.463 10.754 6.931 1.00 67.50 91 PRO A CA 1
ATOM 709 C C . PRO A 1 91 ? -1.539 9.825 6.364 1.00 67.50 91 PRO A C 1
ATOM 711 O O . PRO A 1 91 ? -2.238 10.178 5.419 1.00 67.50 91 PRO A O 1
ATOM 714 N N . PHE A 1 92 ? -1.660 8.639 6.952 1.00 72.75 92 PHE A N 1
ATOM 715 C CA . PHE A 1 92 ? -2.755 7.706 6.717 1.00 72.75 92 PHE A CA 1
ATOM 716 C C . PHE A 1 92 ? -3.424 7.372 8.044 1.00 72.75 92 PHE A C 1
ATOM 718 O O . PHE A 1 92 ? -2.782 7.303 9.090 1.00 72.75 92 PHE A O 1
ATOM 725 N N . PHE A 1 93 ? -4.727 7.163 7.988 1.00 76.81 93 PHE A N 1
ATOM 726 C CA . PHE A 1 93 ? -5.591 6.789 9.091 1.00 76.81 93 PHE A CA 1
ATOM 727 C C . PHE A 1 93 ? -6.412 5.587 8.653 1.00 76.81 93 PHE A C 1
ATOM 729 O O . PHE A 1 93 ? -6.797 5.465 7.486 1.00 76.81 93 PHE A O 1
ATOM 736 N N . TRP A 1 94 ? -6.690 4.708 9.603 1.00 75.94 94 TRP A N 1
ATOM 737 C CA . TRP A 1 94 ? -7.517 3.535 9.381 1.00 75.94 94 TRP A CA 1
ATOM 738 C C . TRP A 1 94 ? -8.515 3.382 10.521 1.00 75.94 94 TRP A C 1
ATOM 740 O O . TRP A 1 94 ? -8.287 3.884 11.623 1.00 75.94 94 TRP A O 1
ATOM 750 N N . GLY A 1 95 ? -9.622 2.706 10.256 1.00 75.50 95 GLY A N 1
ATOM 751 C CA . GLY A 1 95 ? -10.624 2.387 11.259 1.00 75.50 95 GLY A CA 1
ATOM 752 C C . GLY A 1 95 ? -11.600 1.332 10.769 1.00 75.50 95 GLY A C 1
ATOM 753 O O . GLY A 1 95 ? -11.515 0.887 9.623 1.00 75.50 95 GLY A O 1
ATOM 754 N N . THR A 1 96 ? -12.513 0.928 11.641 1.00 75.25 96 THR A N 1
ATOM 755 C CA . THR A 1 96 ? -13.615 0.029 11.298 1.00 75.25 96 THR A CA 1
ATOM 756 C C . THR A 1 96 ? -14.952 0.711 11.539 1.00 75.25 96 THR A C 1
ATOM 758 O O . THR A 1 96 ? -15.158 1.343 12.578 1.00 75.25 96 THR A O 1
ATOM 761 N N . ASP A 1 97 ? -15.857 0.609 10.567 1.00 79.12 97 ASP A N 1
ATOM 762 C CA . ASP A 1 97 ? -17.234 1.068 10.748 1.00 79.12 97 ASP A CA 1
ATOM 763 C C . ASP A 1 97 ? -18.028 0.107 11.657 1.00 79.12 97 ASP A C 1
ATOM 765 O O . ASP A 1 97 ? -17.525 -0.924 12.117 1.00 79.12 97 ASP A O 1
ATOM 769 N N . SER A 1 98 ? -19.289 0.445 11.933 1.00 76.81 98 SER A N 1
ATOM 770 C CA . SER A 1 98 ? -20.178 -0.373 12.771 1.00 76.81 98 SER A CA 1
ATOM 771 C C . SER A 1 98 ? -20.496 -1.755 12.191 1.00 76.81 98 SER A C 1
ATOM 773 O O . SER A 1 98 ? -20.996 -2.610 12.917 1.00 76.81 98 SER A O 1
ATOM 775 N N . GLU A 1 99 ? -20.235 -1.976 10.903 1.00 77.06 99 GLU A N 1
ATOM 776 C CA . GLU A 1 99 ? -20.460 -3.246 10.208 1.00 77.06 99 GLU A CA 1
ATOM 777 C C . GLU A 1 99 ? -19.166 -4.072 10.084 1.00 77.06 99 GLU A C 1
ATOM 779 O O . GLU A 1 99 ? -19.183 -5.193 9.577 1.00 77.06 99 GLU A O 1
ATOM 784 N N . GLY A 1 100 ? -18.042 -3.557 10.596 1.00 66.62 100 GLY A N 1
ATOM 785 C CA . GLY A 1 100 ? -16.741 -4.217 10.545 1.00 66.62 100 GLY A CA 1
ATOM 786 C C . GLY A 1 100 ? -15.995 -4.013 9.226 1.00 66.62 100 GLY A C 1
ATOM 787 O O . GLY A 1 100 ? -15.012 -4.714 8.968 1.00 66.62 100 GLY A O 1
ATOM 788 N N . HIS A 1 101 ? -16.413 -3.065 8.384 1.00 70.88 101 HIS A N 1
ATOM 789 C CA . HIS A 1 101 ? -15.682 -2.720 7.172 1.00 70.88 101 HIS A CA 1
ATOM 790 C C . HIS A 1 101 ? -14.457 -1.868 7.491 1.00 70.88 101 HIS A C 1
ATOM 792 O O . HIS A 1 101 ? -14.516 -0.923 8.277 1.00 70.88 101 HIS A O 1
ATOM 798 N N . LEU A 1 102 ? -13.341 -2.177 6.829 1.00 68.50 102 LEU A N 1
ATOM 799 C CA . LEU A 1 102 ? -12.118 -1.390 6.924 1.00 68.50 102 LEU A CA 1
ATOM 800 C C . LEU A 1 102 ? -12.274 -0.066 6.162 1.00 68.50 102 LEU A C 1
ATOM 802 O O . LEU A 1 102 ? -12.498 -0.060 4.952 1.00 68.50 102 LEU A O 1
ATOM 806 N N . VAL A 1 103 ? -12.072 1.047 6.861 1.00 74.12 103 VAL A N 1
ATOM 807 C CA . VAL A 1 103 ? -12.045 2.402 6.303 1.00 74.12 103 VAL A CA 1
ATOM 808 C C . VAL A 1 103 ? -10.619 2.929 6.345 1.00 74.12 103 VAL A C 1
ATOM 810 O O . VAL A 1 103 ? -9.926 2.799 7.352 1.00 74.12 103 VAL A O 1
ATOM 813 N N . LEU A 1 104 ? -10.178 3.544 5.249 1.00 73.75 104 LEU A N 1
ATOM 814 C CA . LEU A 1 104 ? -8.829 4.079 5.080 1.00 73.75 104 LEU A CA 1
ATOM 815 C C . LEU A 1 104 ? -8.905 5.475 4.470 1.00 73.75 104 LEU A C 1
ATOM 817 O O . LEU A 1 104 ? -9.621 5.679 3.492 1.00 73.75 104 LEU A O 1
ATOM 821 N N . SER A 1 105 ? -8.165 6.431 5.025 1.00 75.94 105 SER A N 1
ATOM 822 C CA . SER A 1 105 ? -8.119 7.804 4.513 1.00 75.94 105 SER A CA 1
ATOM 823 C C . SER A 1 105 ? -6.830 8.503 4.930 1.00 75.94 105 SER A C 1
ATOM 825 O O . SER A 1 105 ? -6.247 8.171 5.954 1.00 75.94 105 SER A O 1
ATOM 827 N N . ASP A 1 106 ? -6.404 9.508 4.174 1.00 76.25 106 ASP A N 1
ATOM 828 C CA . ASP A 1 106 ? -5.388 10.478 4.606 1.00 76.25 106 ASP A CA 1
ATOM 829 C C . ASP A 1 106 ? -5.982 11.610 5.463 1.00 76.25 106 ASP A C 1
ATOM 831 O O . ASP A 1 106 ? -5.254 12.369 6.099 1.00 76.25 106 ASP A O 1
ATOM 835 N N . ASP A 1 107 ? -7.313 11.696 5.517 1.00 81.31 107 ASP A N 1
ATOM 836 C CA . ASP A 1 107 ? -8.056 12.627 6.357 1.00 81.31 107 ASP A CA 1
ATOM 837 C C . ASP A 1 107 ? -8.627 11.911 7.590 1.00 81.31 107 ASP A C 1
ATOM 839 O O . ASP A 1 107 ? -9.556 11.098 7.499 1.00 81.31 107 ASP A O 1
ATOM 843 N N . ALA A 1 108 ? -8.092 12.257 8.762 1.00 82.19 108 ALA A N 1
ATOM 844 C CA . ALA A 1 108 ? -8.551 11.747 10.051 1.00 82.19 108 ALA A CA 1
ATOM 845 C C . ALA A 1 108 ? -10.029 12.059 10.332 1.00 82.19 108 ALA A C 1
ATOM 847 O O . ALA A 1 108 ? -10.696 11.286 11.016 1.00 82.19 108 ALA A O 1
ATOM 848 N N . GLY A 1 109 ? -10.545 13.184 9.832 1.00 85.25 109 GLY A N 1
ATOM 849 C CA . GLY A 1 109 ? -11.935 13.595 9.991 1.00 85.25 109 GLY A CA 1
ATOM 850 C C . GLY A 1 109 ? -12.896 12.633 9.303 1.00 85.25 109 GLY A C 1
ATOM 851 O O . GLY A 1 109 ? -13.889 12.238 9.911 1.00 85.25 109 GLY A O 1
ATOM 852 N N . ILE A 1 110 ? -12.553 12.183 8.090 1.00 84.38 110 ILE A N 1
ATOM 853 C CA . ILE A 1 110 ? -13.344 11.198 7.338 1.00 84.38 110 ILE A CA 1
ATOM 854 C C . ILE A 1 110 ? -13.397 9.868 8.096 1.00 84.38 110 ILE A C 1
ATOM 856 O O . ILE A 1 110 ? -14.481 9.323 8.310 1.00 84.38 110 ILE A O 1
ATOM 860 N N . VAL A 1 111 ? -12.246 9.364 8.560 1.00 83.94 111 VAL A N 1
ATOM 861 C CA . VAL A 1 111 ? -12.211 8.088 9.299 1.00 83.94 111 VAL A CA 1
ATOM 862 C C . VAL A 1 111 ? -12.958 8.208 10.622 1.00 83.94 111 VAL A C 1
ATOM 864 O O . VAL A 1 111 ? -13.762 7.343 10.948 1.00 83.94 111 VAL A O 1
ATOM 867 N N . LYS A 1 112 ? -12.772 9.307 11.358 1.00 85.94 112 LYS A N 1
ATOM 868 C CA . LYS A 1 112 ? -13.476 9.558 12.620 1.00 85.94 112 LYS A CA 1
ATOM 869 C C . LYS A 1 112 ? -14.992 9.652 12.435 1.00 85.94 112 LYS A C 1
ATOM 871 O O . LYS A 1 112 ? -15.734 9.189 13.297 1.00 85.94 112 LYS A O 1
ATOM 876 N N . GLN A 1 113 ? -15.461 10.239 11.335 1.00 87.56 113 GLN A N 1
ATOM 877 C CA . GLN A 1 113 ? -16.890 10.330 11.038 1.00 87.56 113 GLN A CA 1
ATOM 878 C C . GLN A 1 113 ? -17.501 8.955 10.735 1.00 87.56 113 GLN A C 1
ATOM 880 O O . GLN A 1 113 ? -18.606 8.684 11.196 1.00 87.56 113 GLN A O 1
ATOM 885 N N . GLY A 1 114 ? -16.794 8.095 9.994 1.00 81.69 114 GLY A N 1
ATOM 886 C CA . GLY A 1 114 ? -17.282 6.757 9.634 1.00 81.69 114 GLY A CA 1
ATOM 887 C C . GLY A 1 114 ? -17.090 5.690 10.718 1.00 81.69 114 GLY A C 1
ATOM 888 O O . GLY A 1 114 ? -17.928 4.809 10.865 1.00 81.69 114 GLY A O 1
ATOM 889 N N . CYS A 1 115 ? -16.010 5.782 11.498 1.00 85.56 115 CYS A N 1
ATOM 890 C CA . CYS A 1 115 ? -15.576 4.738 12.440 1.00 85.56 115 CYS A CA 1
ATOM 891 C C . CYS A 1 115 ? -15.774 5.129 13.915 1.00 85.56 115 CYS A C 1
ATOM 893 O O . CYS A 1 115 ? -15.521 4.340 14.826 1.00 85.56 115 CYS A O 1
ATOM 895 N N . GLY A 1 116 ? -16.177 6.373 14.192 1.00 83.12 116 GLY A N 1
ATOM 896 C CA . GLY A 1 116 ? -16.370 6.876 15.549 1.00 83.12 116 GLY A CA 1
ATOM 897 C C . GLY A 1 116 ? -15.079 6.851 16.375 1.00 83.12 116 GLY A C 1
ATOM 898 O O . GLY A 1 116 ? -14.167 7.645 16.148 1.00 83.12 116 GLY A O 1
ATOM 899 N N . LYS A 1 117 ? -15.024 5.970 17.382 1.00 77.12 117 LYS A N 1
ATOM 900 C CA . LYS A 1 117 ? -13.847 5.780 18.254 1.00 77.12 117 LYS A CA 1
ATOM 901 C C . LYS A 1 117 ? -12.901 4.681 17.755 1.00 77.12 117 LYS A C 1
ATOM 903 O O . LYS A 1 117 ? -11.781 4.594 18.249 1.00 77.12 117 LYS A O 1
ATOM 908 N N . SER A 1 118 ? -13.328 3.881 16.782 1.00 76.38 118 SER A N 1
ATOM 909 C CA . SER A 1 118 ? -12.592 2.733 16.250 1.00 76.38 118 SER A CA 1
ATOM 910 C C . SER A 1 118 ? -11.670 3.155 15.108 1.00 76.38 118 SER A C 1
ATOM 912 O O . SER A 1 118 ? -11.820 2.698 13.979 1.00 76.38 118 SER A O 1
ATOM 914 N N . PHE A 1 119 ? -10.743 4.080 15.371 1.00 77.50 119 PHE A N 1
ATOM 915 C CA . PHE A 1 119 ? -9.763 4.520 14.377 1.00 77.50 119 PHE A CA 1
ATOM 916 C C . PHE A 1 119 ? -8.412 4.861 15.004 1.00 77.50 119 PHE A C 1
ATOM 918 O O . PHE A 1 119 ? -8.332 5.246 16.171 1.00 77.50 119 PHE A O 1
ATOM 925 N N . ALA A 1 120 ? -7.351 4.769 14.207 1.00 72.25 120 ALA A N 1
ATOM 926 C CA . ALA A 1 120 ? -5.999 5.105 14.623 1.00 72.25 120 ALA A CA 1
ATOM 927 C C . ALA A 1 120 ? -5.186 5.718 13.467 1.00 72.25 120 ALA A C 1
ATOM 929 O O . ALA A 1 120 ? -5.450 5.433 12.292 1.00 72.25 120 ALA A O 1
ATOM 930 N N . PRO A 1 121 ? -4.182 6.563 13.774 1.00 72.44 121 PRO A N 1
ATOM 931 C CA . PRO A 1 121 ? -3.163 6.910 12.796 1.00 72.44 121 PRO A CA 1
ATOM 932 C C . PR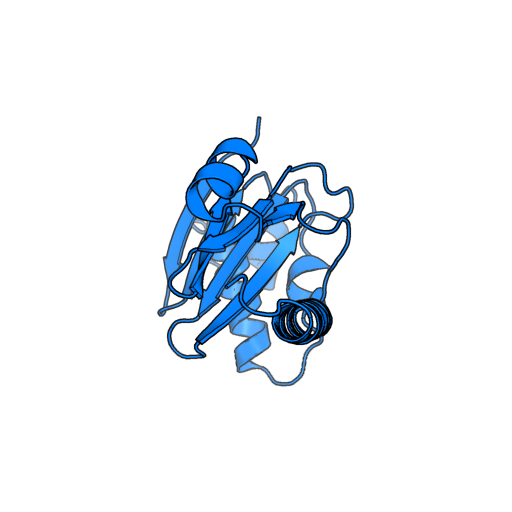O A 1 121 ? -2.391 5.655 12.388 1.00 72.44 121 PRO A C 1
ATOM 934 O O . PRO A 1 121 ? -2.206 4.730 13.184 1.00 72.44 121 PRO A O 1
ATOM 937 N N . PHE A 1 122 ? -1.925 5.630 11.146 1.00 65.94 122 PHE A N 1
ATOM 938 C CA . PHE A 1 122 ? -1.091 4.548 10.661 1.00 65.94 122 PHE A CA 1
ATOM 939 C C . PHE A 1 122 ? 0.237 4.541 11.439 1.00 65.94 122 PHE A C 1
ATOM 941 O O . PHE A 1 122 ? 0.839 5.607 11.630 1.00 65.94 122 PHE A O 1
ATOM 948 N N . PRO A 1 123 ? 0.691 3.381 11.941 1.00 55.06 123 PRO A N 1
ATOM 949 C CA . PRO A 1 123 ? 1.935 3.321 12.681 1.00 55.06 123 PRO A CA 1
ATOM 950 C C . PRO A 1 123 ? 3.107 3.707 11.777 1.00 55.06 123 PRO A C 1
ATOM 952 O O . PRO A 1 123 ? 3.236 3.214 10.658 1.00 55.06 123 PRO A O 1
ATOM 955 N N . LYS A 1 124 ? 3.997 4.559 12.285 1.00 55.50 124 LYS A N 1
ATOM 956 C CA . LYS A 1 124 ? 5.246 4.882 11.593 1.00 55.50 124 LYS A CA 1
ATOM 957 C C . LYS A 1 124 ? 6.160 3.653 11.641 1.00 55.50 124 LYS A C 1
ATOM 959 O O . LYS A 1 124 ? 6.407 3.134 12.727 1.00 55.50 124 LYS A O 1
ATOM 964 N N . ALA A 1 125 ? 6.648 3.218 10.480 1.00 50.25 125 ALA A N 1
ATOM 965 C CA . ALA A 1 125 ? 7.620 2.131 10.313 1.00 50.25 125 ALA A CA 1
ATOM 966 C C . ALA A 1 125 ? 7.145 0.696 10.648 1.00 50.25 125 ALA A C 1
ATOM 968 O O . ALA A 1 125 ? 7.915 -0.099 11.190 1.00 50.25 125 ALA A O 1
ATOM 969 N N . LEU A 1 126 ? 5.906 0.318 10.307 1.00 51.31 126 LEU A N 1
ATOM 970 C CA . LEU A 1 126 ? 5.426 -1.065 10.479 1.00 51.31 126 LEU A CA 1
ATOM 971 C C . LEU A 1 126 ? 5.424 -1.851 9.157 1.00 51.31 126 LEU A C 1
ATOM 973 O O . LEU A 1 126 ? 4.399 -2.039 8.516 1.00 51.31 126 LEU A O 1
ATOM 977 N N . SER A 1 127 ? 6.599 -2.375 8.802 1.00 50.44 127 SER A N 1
ATOM 978 C CA . SER A 1 127 ? 6.876 -3.143 7.574 1.00 50.44 127 SER A CA 1
ATOM 979 C C . SER A 1 127 ? 6.441 -4.619 7.620 1.00 50.44 127 SER A C 1
ATOM 981 O O . SER A 1 127 ? 7.039 -5.469 6.960 1.00 50.44 127 SER A O 1
ATOM 983 N N . SER A 1 128 ? 5.466 -5.007 8.452 1.00 44.41 128 SER A N 1
ATOM 984 C CA . SER A 1 128 ? 5.105 -6.428 8.557 1.00 44.41 128 SER A CA 1
ATOM 985 C C . SER A 1 128 ? 3.619 -6.682 8.781 1.00 44.41 128 SER A C 1
ATOM 987 O O . SER A 1 128 ? 3.064 -6.430 9.851 1.00 44.41 128 SER A O 1
ATOM 989 N N . ILE A 1 129 ? 3.005 -7.305 7.770 1.00 48.56 129 ILE A N 1
ATOM 990 C CA . ILE A 1 129 ? 1.614 -7.783 7.752 1.00 48.56 129 ILE A CA 1
ATOM 991 C C . ILE A 1 129 ? 1.326 -8.707 8.952 1.00 48.56 129 ILE A C 1
ATOM 993 O O . ILE A 1 129 ? 0.215 -8.717 9.470 1.00 48.56 129 ILE A O 1
ATOM 997 N N . ALA A 1 130 ? 2.329 -9.449 9.438 1.00 39.84 130 ALA A N 1
ATOM 998 C CA . ALA A 1 130 ? 2.194 -10.341 10.591 1.00 39.84 130 ALA A CA 1
ATOM 999 C C . ALA A 1 130 ? 2.028 -9.587 11.921 1.00 39.84 130 ALA A C 1
ATOM 1001 O O . ALA A 1 130 ? 1.295 -10.051 12.786 1.00 39.84 130 ALA A O 1
ATOM 1002 N N . TRP A 1 131 ? 2.651 -8.415 12.069 1.00 39.34 131 TRP A N 1
ATOM 1003 C CA . TRP A 1 131 ? 2.542 -7.583 13.273 1.00 39.34 131 TRP A CA 1
ATOM 1004 C C . TRP A 1 131 ? 1.301 -6.704 13.245 1.00 39.34 131 TRP A C 1
ATOM 1006 O O . TRP A 1 131 ? 0.652 -6.523 14.270 1.00 39.34 131 TRP A O 1
ATOM 1016 N N . MET A 1 132 ? 0.929 -6.214 12.063 1.00 44.97 132 MET A N 1
ATOM 1017 C CA . MET A 1 132 ? -0.315 -5.482 11.888 1.00 44.97 132 MET A CA 1
ATOM 1018 C C . MET A 1 132 ? -1.527 -6.399 12.073 1.00 44.97 132 MET A C 1
ATOM 1020 O O . MET A 1 132 ? -2.448 -6.004 12.765 1.00 44.97 132 MET A O 1
ATOM 1024 N N . LEU A 1 133 ? -1.519 -7.640 11.568 1.00 45.84 133 LEU A N 1
ATOM 1025 C CA . LEU A 1 133 ? -2.571 -8.611 11.891 1.00 45.84 133 LEU A CA 1
ATOM 1026 C C . LEU A 1 133 ? -2.559 -8.996 13.371 1.00 45.84 133 LEU A C 1
ATOM 1028 O O . LEU A 1 133 ? -3.637 -9.098 13.933 1.00 45.84 133 LEU A O 1
ATOM 1032 N N . PHE A 1 134 ? -1.395 -9.149 14.018 1.00 40.97 134 PHE A N 1
ATOM 1033 C CA . PHE A 1 134 ? -1.340 -9.420 15.460 1.00 40.97 134 PHE A CA 1
ATOM 1034 C C . PHE A 1 134 ? -1.902 -8.265 16.288 1.00 40.97 134 PHE A C 1
ATOM 1036 O O . PHE A 1 134 ? -2.643 -8.540 17.215 1.00 40.97 134 PHE A O 1
ATOM 1043 N N . HIS A 1 135 ? -1.610 -7.003 15.953 1.00 41.25 135 HIS A N 1
ATOM 1044 C CA . HIS A 1 135 ? -2.176 -5.841 16.644 1.00 41.25 135 HIS A CA 1
ATOM 1045 C C . HIS A 1 135 ? -3.624 -5.555 16.253 1.00 41.25 135 HIS A C 1
ATOM 1047 O O . HIS A 1 135 ? -4.391 -5.162 17.116 1.00 41.25 135 HIS A O 1
ATOM 1053 N N . ILE A 1 136 ? -4.029 -5.778 15.002 1.00 45.97 136 ILE A N 1
ATOM 1054 C CA . ILE A 1 136 ? -5.434 -5.705 14.590 1.00 45.97 136 ILE A CA 1
ATOM 1055 C C . ILE A 1 136 ? -6.224 -6.772 15.349 1.00 45.97 136 ILE A C 1
ATOM 1057 O O . ILE A 1 136 ? -7.221 -6.421 15.957 1.00 45.97 136 ILE A O 1
ATOM 1061 N N . PHE A 1 137 ? -5.768 -8.030 15.398 1.00 33.78 137 PHE A N 1
ATOM 1062 C CA . PHE A 1 137 ? -6.439 -9.090 16.161 1.00 33.78 137 PHE A CA 1
ATOM 1063 C C . PHE A 1 137 ? -6.401 -8.847 17.672 1.00 33.78 137 PHE A C 1
ATOM 1065 O O . PHE A 1 137 ? -7.442 -8.949 18.305 1.00 33.78 137 PHE A O 1
ATOM 1072 N N . TRP A 1 138 ? -5.251 -8.483 18.254 1.00 31.59 138 TRP A N 1
ATOM 1073 C CA . TRP A 1 138 ? -5.161 -8.170 19.687 1.00 31.59 138 TRP A CA 1
ATOM 1074 C C . TRP A 1 138 ? -6.011 -6.960 20.077 1.00 31.59 138 TRP A C 1
ATOM 1076 O O . TRP A 1 138 ? -6.604 -6.954 21.149 1.00 31.59 138 TRP A O 1
ATOM 1086 N N . TRP A 1 139 ? -6.090 -5.939 19.223 1.00 37.03 139 TRP A N 1
ATOM 1087 C CA . TRP A 1 139 ? -6.878 -4.743 19.507 1.00 37.03 139 TRP A CA 1
ATOM 1088 C C . TRP A 1 139 ? -8.367 -4.947 19.202 1.00 37.03 139 TRP A C 1
ATOM 1090 O O . TRP A 1 139 ? -9.197 -4.408 19.921 1.00 37.03 139 TRP A O 1
ATOM 1100 N N . LEU A 1 140 ? -8.734 -5.784 18.222 1.00 37.75 140 LEU A N 1
ATOM 1101 C CA . LEU A 1 140 ? -10.114 -6.267 18.046 1.00 37.75 140 LEU A CA 1
ATOM 1102 C C . LEU A 1 140 ? -10.589 -7.097 19.246 1.00 37.75 140 LEU A C 1
ATOM 1104 O O . LEU A 1 140 ? -11.758 -6.989 19.600 1.00 37.75 140 LEU A O 1
ATOM 1108 N N . ASP A 1 141 ? -9.706 -7.866 19.890 1.00 39.41 141 ASP A N 1
ATOM 1109 C CA . ASP A 1 141 ? -10.017 -8.568 21.146 1.00 39.41 141 ASP A CA 1
ATOM 1110 C C . ASP A 1 141 ? -10.142 -7.602 22.347 1.00 39.41 141 ASP A C 1
ATOM 1112 O O . ASP A 1 141 ? -10.926 -7.847 23.266 1.00 39.41 141 ASP A O 1
ATOM 1116 N N . GLU A 1 142 ? -9.409 -6.479 22.353 1.00 35.62 142 GLU A N 1
ATOM 1117 C CA . GLU A 1 142 ? -9.537 -5.424 23.378 1.00 35.62 142 GLU A CA 1
ATOM 1118 C C . GLU A 1 142 ? -10.726 -4.475 23.150 1.00 35.62 142 GLU A C 1
ATOM 1120 O O . GLU A 1 142 ? -11.225 -3.865 24.105 1.00 35.62 142 GLU A O 1
ATOM 1125 N N . LEU A 1 143 ? -11.225 -4.366 21.916 1.00 35.84 143 LEU A N 1
ATOM 1126 C CA . LEU A 1 143 ? -12.460 -3.663 21.591 1.00 35.84 143 LEU A CA 1
ATOM 1127 C C . LEU A 1 143 ? -13.657 -4.493 22.057 1.00 35.84 143 LEU A C 1
ATOM 1129 O O . LEU A 1 143 ? -14.349 -5.148 21.279 1.00 35.84 143 LEU A O 1
ATOM 1133 N N . LYS A 1 144 ? -13.956 -4.413 23.356 1.00 32.16 144 LYS A N 1
ATOM 1134 C CA . LYS A 1 144 ? -15.293 -4.774 23.825 1.00 32.16 144 LYS A CA 1
ATOM 1135 C C . LYS A 1 144 ? -16.315 -3.952 23.033 1.00 32.16 144 LYS A C 1
ATOM 1137 O O . LYS A 1 144 ? -16.123 -2.736 22.915 1.00 32.16 144 LYS A O 1
ATOM 1142 N N . PRO A 1 145 ? -17.387 -4.579 22.514 1.00 30.50 145 PRO A N 1
ATOM 1143 C CA . PRO A 1 145 ? -18.479 -3.834 21.914 1.00 30.50 145 PRO A CA 1
ATOM 1144 C C . PRO A 1 145 ? -18.936 -2.783 22.925 1.00 30.50 145 PRO A C 1
ATOM 1146 O O . PRO A 1 145 ? -19.146 -3.085 24.102 1.00 30.50 145 PRO A O 1
ATOM 1149 N N . VAL A 1 146 ? -18.998 -1.533 22.479 1.00 37.56 146 VAL A N 1
ATOM 1150 C CA . VAL A 1 146 ? -19.654 -0.485 23.253 1.00 37.56 146 VAL A CA 1
ATOM 1151 C C . VAL A 1 146 ? -21.140 -0.825 23.193 1.00 37.56 146 VAL A C 1
ATOM 1153 O O . VAL A 1 146 ? -21.708 -0.799 22.102 1.00 37.56 146 VAL A O 1
ATOM 1156 N N . GLU A 1 147 ? -21.705 -1.238 24.333 1.00 33.56 147 GLU A N 1
ATOM 1157 C CA . GLU A 1 147 ? -23.159 -1.368 24.535 1.00 33.56 147 GLU A CA 1
ATOM 1158 C C . GLU A 1 147 ? -23.914 -0.105 24.099 1.00 33.56 147 GLU A C 1
ATOM 1160 O O . GLU A 1 147 ? -23.407 1.018 24.352 1.00 33.56 147 GLU A O 1
#

Sequence (147 aa):
MGFRLFTVVNDIFCMFQGHIENVSHLKKQSGLNKTANEVIIVIEAYRTLRDRGPYPPDQVVKDIHGTFAFVLYGSSTKATSLDSDVDGNTPFFWGTDSEGHLVLSDDAGIVKQGCGKSFAPFPKALSSIAWMLFHIFWWLDELKPVE